Protein AF-A0A7Y5G9J7-F1 (afdb_monomer_lite)

Sequence (125 aa):
MKLLNETDIKNIREALRKWKKPEEVVKKYDDRYLAKQIEAWKKFVSMEWHTGMESKYAVDVTVRYWLQVVIESATTASMDKIKKTIDPYDEMFKSKMIPQQTTVYAAQTPLRGSEYFWETHTILH

Radius of gyration: 14.51 Å; chains: 1; bounding box: 33×27×39 Å

pLDDT: mean 84.4, std 12.44, range [47.22, 96.25]

Foldseek 3Di:
DALADPQLLVLLLVLVVVVVHDNVCSVPDHPVNLVVLLVLLQVVLPDDDDPPCVVVLQVNLVSVVSLQSSLVSGDPSSNVVSCVSNVVSVVSQVVQKDFDPDQPDPDDQRPVNDDDPSSGIDRYD

Structure (mmCIF, N/CA/C/O backbone):
data_AF-A0A7Y5G9J7-F1
#
_entry.id   AF-A0A7Y5G9J7-F1
#
loop_
_atom_site.group_PDB
_atom_site.id
_atom_site.type_symbol
_atom_site.label_atom_id
_atom_site.label_alt_id
_atom_site.label_comp_id
_atom_site.label_asym_id
_atom_site.label_entity_id
_atom_site.label_seq_id
_atom_site.pdbx_PDB_ins_code
_atom_site.Cartn_x
_atom_site.Cartn_y
_atom_site.Cartn_z
_atom_site.occupancy
_atom_site.B_iso_or_equiv
_atom_site.auth_seq_id
_atom_site.auth_comp_id
_atom_site.auth_asym_id
_atom_site.auth_atom_id
_atom_site.pdbx_PDB_model_num
ATOM 1 N N . MET A 1 1 ? -11.248 -11.957 5.416 1.00 69.88 1 MET A N 1
ATOM 2 C CA . MET A 1 1 ? -10.060 -11.696 6.255 1.00 69.88 1 MET A CA 1
ATOM 3 C C . MET A 1 1 ? -10.290 -10.379 6.980 1.00 69.88 1 MET A C 1
ATOM 5 O O . MET A 1 1 ? -10.659 -9.428 6.307 1.00 69.88 1 MET A O 1
ATOM 9 N N . LYS A 1 2 ? -10.169 -10.340 8.312 1.00 87.88 2 LYS A N 1
ATOM 10 C CA . LYS A 1 2 ? -10.312 -9.107 9.104 1.00 87.88 2 LYS A CA 1
ATOM 11 C C . LYS A 1 2 ? -8.917 -8.632 9.503 1.00 87.88 2 LYS A C 1
ATOM 13 O O . LYS A 1 2 ? -8.274 -9.270 10.336 1.00 87.88 2 LYS A O 1
ATOM 18 N N . LEU A 1 3 ? -8.438 -7.583 8.847 1.00 90.94 3 LEU A N 1
ATOM 19 C CA . LEU A 1 3 ? -7.118 -6.993 9.064 1.00 90.94 3 LEU A CA 1
ATOM 20 C C . LEU A 1 3 ? -7.190 -5.744 9.941 1.00 90.94 3 LEU A C 1
ATOM 22 O O . LEU A 1 3 ? -6.212 -5.442 10.615 1.00 90.94 3 LEU A O 1
ATOM 26 N N . LEU A 1 4 ? -8.335 -5.059 9.950 1.00 94.06 4 LEU A N 1
ATOM 27 C CA . LEU A 1 4 ? -8.538 -3.781 10.618 1.00 94.06 4 LEU A CA 1
ATOM 28 C C . LEU A 1 4 ? -9.490 -3.908 11.816 1.00 94.06 4 LEU A C 1
ATOM 30 O O . LEU A 1 4 ? -10.439 -4.701 11.835 1.00 94.06 4 LEU A O 1
ATOM 34 N N . ASN A 1 5 ? -9.236 -3.100 12.839 1.00 93.94 5 ASN A N 1
ATOM 35 C CA . ASN A 1 5 ? -10.181 -2.784 13.904 1.00 93.94 5 ASN A CA 1
ATOM 36 C C . ASN A 1 5 ? -10.824 -1.403 13.658 1.00 93.94 5 ASN A C 1
ATOM 38 O O . ASN A 1 5 ? -10.475 -0.689 12.717 1.00 93.94 5 ASN A O 1
ATOM 42 N N . GLU A 1 6 ? -11.793 -1.020 14.492 1.00 94.12 6 GLU A N 1
ATOM 43 C CA . GLU A 1 6 ? -12.523 0.247 14.326 1.00 94.12 6 GLU A CA 1
ATOM 44 C C . GLU A 1 6 ? -11.614 1.479 14.440 1.00 94.12 6 GLU A C 1
ATOM 46 O O . GLU A 1 6 ? -11.776 2.439 13.682 1.00 94.12 6 GLU A O 1
ATOM 51 N N . THR A 1 7 ? -10.619 1.430 15.330 1.00 95.25 7 THR A N 1
ATOM 52 C CA . THR A 1 7 ? -9.607 2.481 15.483 1.00 95.25 7 THR A CA 1
ATOM 53 C C . THR A 1 7 ? -8.775 2.630 14.213 1.00 95.25 7 THR A C 1
ATOM 55 O O . THR A 1 7 ? -8.577 3.751 13.749 1.00 95.25 7 THR A O 1
ATOM 58 N N . ASP A 1 8 ? -8.347 1.524 13.598 1.00 95.00 8 ASP A N 1
ATOM 59 C CA . ASP A 1 8 ? -7.611 1.560 12.332 1.00 95.00 8 ASP A CA 1
ATOM 60 C C . ASP A 1 8 ? -8.459 2.194 11.232 1.00 95.00 8 ASP A C 1
ATOM 62 O O . ASP A 1 8 ? -7.992 3.087 10.533 1.00 95.00 8 ASP A O 1
ATOM 66 N N . ILE A 1 9 ? -9.722 1.773 11.097 1.00 94.94 9 ILE A N 1
ATOM 67 C CA . ILE A 1 9 ? -10.637 2.319 10.085 1.00 94.94 9 ILE A CA 1
ATOM 68 C C . ILE A 1 9 ? -10.781 3.832 10.269 1.00 94.94 9 ILE A C 1
ATOM 70 O O . ILE A 1 9 ? -10.733 4.573 9.285 1.00 94.94 9 ILE A O 1
ATOM 74 N N . LYS A 1 10 ? -10.920 4.314 11.510 1.00 95.62 10 LYS A N 1
ATOM 75 C CA . LYS A 1 10 ? -10.971 5.752 11.797 1.00 95.62 10 LYS A CA 1
ATOM 76 C C . LYS A 1 10 ? -9.677 6.457 11.374 1.00 95.62 10 LYS A C 1
ATOM 78 O O . LYS A 1 10 ? -9.749 7.410 10.597 1.00 95.62 10 LYS A O 1
ATOM 83 N N . ASN A 1 11 ? -8.521 5.970 11.823 1.00 94.81 11 ASN A N 1
ATOM 84 C CA . ASN A 1 11 ? -7.219 6.576 11.530 1.00 94.81 11 ASN A CA 1
ATOM 85 C C . ASN A 1 11 ? -6.928 6.609 10.026 1.00 94.81 11 ASN A C 1
ATOM 87 O O . ASN A 1 11 ? -6.510 7.632 9.486 1.00 94.81 11 ASN A O 1
ATOM 91 N N . ILE A 1 12 ? -7.202 5.507 9.327 1.00 93.50 12 ILE A N 1
ATOM 92 C CA . ILE A 1 12 ? -7.013 5.400 7.881 1.00 93.50 12 ILE A CA 1
ATOM 93 C C . ILE A 1 12 ? -7.923 6.390 7.157 1.00 93.50 12 ILE A C 1
ATOM 95 O O . ILE A 1 12 ? -7.468 7.102 6.268 1.00 93.50 12 ILE A O 1
ATOM 99 N N . ARG A 1 13 ? -9.198 6.501 7.546 1.00 94.56 13 ARG A N 1
ATOM 100 C CA . ARG A 1 13 ? -10.110 7.486 6.945 1.00 94.56 13 ARG A CA 1
ATOM 101 C C . ARG A 1 13 ? -9.617 8.917 7.141 1.00 94.56 13 ARG A C 1
ATOM 103 O O . ARG A 1 13 ? -9.688 9.713 6.209 1.00 94.56 13 ARG A O 1
ATOM 110 N N . GLU A 1 14 ? -9.100 9.251 8.320 1.00 93.06 14 GLU A N 1
ATOM 111 C CA . GLU A 1 14 ? -8.487 10.559 8.574 1.00 93.06 14 GLU A CA 1
ATOM 112 C C . GLU A 1 14 ? -7.245 10.793 7.703 1.00 93.06 14 GLU A C 1
ATOM 114 O O . GLU A 1 14 ? -7.105 11.868 7.115 1.00 93.06 14 GLU A O 1
ATOM 119 N N . ALA A 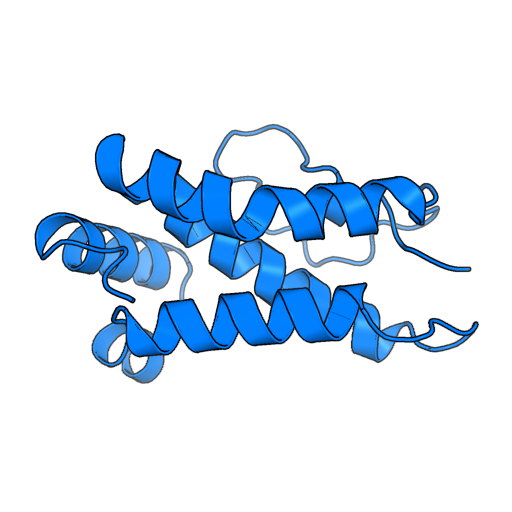1 15 ? -6.384 9.787 7.547 1.00 89.94 15 ALA A N 1
ATOM 120 C CA . ALA A 1 15 ? -5.217 9.864 6.673 1.00 89.94 15 ALA A CA 1
ATOM 121 C C . ALA A 1 15 ? -5.607 10.046 5.197 1.00 89.94 15 ALA A C 1
ATOM 123 O O . ALA A 1 15 ? -5.068 10.921 4.521 1.00 89.94 15 ALA A O 1
ATOM 124 N N . LEU A 1 16 ? -6.608 9.307 4.710 1.00 88.69 16 LEU A N 1
ATOM 125 C CA . LEU A 1 16 ? -7.127 9.447 3.345 1.00 88.69 16 LEU A CA 1
ATOM 126 C C . LEU A 1 16 ? -7.709 10.848 3.086 1.00 88.69 16 LEU A C 1
ATOM 128 O O . LEU A 1 16 ? -7.544 11.380 1.986 1.00 88.69 16 LEU A O 1
ATOM 132 N N . ARG A 1 17 ? -8.340 11.478 4.089 1.00 90.19 17 ARG A N 1
ATOM 133 C CA . ARG A 1 17 ? -8.794 12.879 3.988 1.00 90.19 17 ARG A CA 1
ATOM 134 C C . ARG A 1 17 ? -7.637 13.864 3.913 1.00 90.19 17 ARG A C 1
ATOM 136 O O . ARG A 1 17 ? -7.659 14.745 3.059 1.00 90.19 17 ARG A O 1
ATOM 143 N N . LYS A 1 18 ? -6.613 13.712 4.764 1.00 87.00 18 LYS A N 1
ATOM 144 C CA . LYS A 1 18 ? -5.383 14.530 4.695 1.00 87.00 18 LYS A CA 1
ATOM 145 C C . LYS A 1 18 ? -4.710 14.400 3.330 1.00 87.00 18 LYS A C 1
ATOM 147 O O . LYS A 1 18 ? -4.194 15.370 2.787 1.00 87.00 18 LYS A O 1
ATOM 152 N N . TRP A 1 19 ? -4.821 13.216 2.742 1.00 81.56 19 TRP A N 1
ATOM 153 C CA . TRP A 1 19 ? -4.353 12.899 1.404 1.00 81.56 19 TRP A CA 1
ATOM 154 C C . TRP A 1 19 ? -5.329 13.304 0.276 1.00 81.56 19 TRP A C 1
ATOM 156 O O . TRP A 1 19 ? -5.186 12.884 -0.872 1.00 81.56 19 TRP A O 1
ATOM 166 N N . LYS A 1 20 ? -6.325 14.145 0.594 1.00 85.94 20 LYS A N 1
ATOM 167 C CA . LYS A 1 20 ? -7.293 14.762 -0.330 1.00 85.94 20 LYS A CA 1
ATOM 168 C C . LYS A 1 20 ? -8.058 13.762 -1.205 1.00 85.94 20 LYS A C 1
ATOM 170 O O . LYS A 1 20 ? -8.408 14.070 -2.345 1.00 85.94 20 LYS A O 1
ATOM 175 N N . LYS A 1 21 ? -8.332 12.555 -0.699 1.00 84.12 21 LYS A N 1
ATOM 176 C CA . LYS A 1 21 ? -9.168 11.590 -1.423 1.00 84.12 21 LYS A CA 1
ATOM 177 C C . LYS A 1 21 ? -10.642 12.001 -1.427 1.00 84.12 21 LYS A C 1
ATOM 179 O O . LYS A 1 21 ? -11.094 12.628 -0.469 1.00 84.12 21 LYS A O 1
ATOM 184 N N . PRO A 1 22 ? -11.407 11.619 -2.471 1.00 89.88 22 PRO A N 1
ATOM 185 C CA . PRO A 1 22 ? -12.844 11.866 -2.508 1.00 89.88 22 PRO A CA 1
ATOM 186 C C . PRO A 1 22 ? -13.536 11.281 -1.274 1.00 89.88 22 PRO A C 1
ATOM 188 O O . PRO A 1 22 ? -13.291 10.129 -0.910 1.00 89.88 22 PRO A O 1
ATOM 191 N N . GLU A 1 23 ? -14.437 12.042 -0.651 1.00 91.88 23 GLU A N 1
ATOM 192 C CA . GLU A 1 23 ? -15.109 11.625 0.590 1.00 91.88 23 GLU A CA 1
ATOM 193 C C . GLU A 1 23 ? -15.915 10.324 0.410 1.00 91.88 23 GLU A C 1
ATOM 195 O O . GLU A 1 23 ? -16.071 9.547 1.348 1.00 91.88 23 GLU A O 1
ATOM 200 N N . GLU A 1 24 ? -16.374 10.027 -0.808 1.00 92.56 24 GLU A N 1
ATOM 201 C CA . GLU A 1 24 ? -17.013 8.749 -1.135 1.00 92.56 24 GLU A CA 1
ATOM 202 C C . GLU A 1 24 ? -16.081 7.548 -0.941 1.00 92.56 24 GLU A C 1
ATOM 204 O O . GLU A 1 24 ? -16.512 6.509 -0.441 1.00 92.56 24 GLU A O 1
ATOM 209 N N . VAL A 1 25 ? -14.807 7.694 -1.315 1.00 88.06 25 VAL A N 1
ATOM 210 C CA . VAL A 1 25 ? -13.773 6.672 -1.112 1.00 88.06 25 VAL A CA 1
ATOM 211 C C . VAL A 1 25 ? -13.479 6.540 0.377 1.00 88.06 25 VAL A C 1
ATOM 213 O O . VAL A 1 25 ? -13.451 5.429 0.899 1.00 88.06 25 VAL A O 1
ATOM 216 N N . VAL A 1 26 ? -13.334 7.670 1.075 1.00 92.00 26 VAL A N 1
ATOM 217 C CA . VAL A 1 26 ? -13.069 7.700 2.519 1.00 92.00 26 VAL A CA 1
ATOM 218 C C . VAL A 1 26 ? -14.176 6.979 3.292 1.00 92.00 26 VAL A C 1
ATOM 220 O O . VAL A 1 26 ? -13.900 6.073 4.075 1.00 92.00 26 VAL A O 1
ATOM 223 N N . LYS A 1 27 ? -15.446 7.326 3.058 1.00 93.75 27 LYS A N 1
ATOM 224 C CA . LYS A 1 27 ? -16.590 6.738 3.777 1.00 93.75 27 LYS A CA 1
ATOM 225 C C . LYS A 1 27 ? -16.739 5.238 3.543 1.00 93.75 27 LYS A C 1
ATOM 227 O O . LYS A 1 27 ? -17.149 4.524 4.453 1.00 93.75 27 LYS A O 1
ATOM 232 N N . LYS A 1 28 ? -16.409 4.769 2.338 1.00 92.75 28 LYS A N 1
ATOM 233 C CA . LYS A 1 28 ? -16.488 3.352 1.955 1.00 92.75 28 LYS A CA 1
ATOM 234 C C . LYS A 1 28 ? -15.267 2.543 2.389 1.00 92.75 28 LYS A C 1
ATOM 236 O O . LYS A 1 28 ? -15.274 1.330 2.211 1.00 92.75 28 LYS A O 1
ATOM 241 N N . TYR A 1 29 ? -14.231 3.183 2.933 1.00 92.44 29 TYR A N 1
ATOM 242 C CA . TYR A 1 29 ? -13.015 2.479 3.308 1.00 92.44 29 TYR A CA 1
ATOM 243 C C . TYR A 1 29 ? -13.255 1.573 4.524 1.00 92.44 29 TYR A C 1
ATOM 245 O O . TYR A 1 29 ? -13.680 2.049 5.583 1.00 92.44 29 TYR A O 1
ATOM 253 N N . ASP A 1 30 ? -12.988 0.281 4.352 1.00 94.00 30 ASP A N 1
ATOM 254 C CA . ASP A 1 30 ? -13.124 -0.801 5.329 1.00 94.00 30 ASP A CA 1
ATOM 255 C C . ASP A 1 30 ? -12.179 -1.976 4.968 1.00 94.00 30 ASP A C 1
ATOM 257 O O . ASP A 1 30 ? -11.380 -1.885 4.030 1.00 94.00 30 ASP A O 1
ATOM 261 N N . ASP A 1 31 ? -12.284 -3.105 5.680 1.00 93.31 31 ASP A N 1
ATOM 262 C CA . ASP A 1 31 ? -11.527 -4.332 5.377 1.00 93.31 31 ASP A CA 1
ATOM 263 C C . ASP A 1 31 ? -11.742 -4.856 3.947 1.00 93.31 31 ASP A C 1
ATOM 265 O O . ASP A 1 31 ? -10.837 -5.449 3.359 1.00 93.31 31 ASP A O 1
ATOM 269 N N . ARG A 1 32 ? -12.932 -4.662 3.362 1.00 93.69 32 ARG A N 1
ATOM 270 C CA . ARG A 1 32 ? -13.226 -5.118 1.995 1.00 93.69 32 ARG A CA 1
ATOM 271 C C . ARG A 1 32 ? -12.492 -4.250 0.985 1.00 93.69 32 ARG A C 1
ATOM 273 O O . ARG A 1 32 ? -11.985 -4.774 -0.005 1.00 93.69 32 ARG A O 1
ATOM 280 N N . TYR A 1 33 ? -12.434 -2.942 1.223 1.00 93.12 33 TYR A N 1
ATOM 281 C CA . TYR A 1 33 ? -11.672 -2.023 0.386 1.00 93.12 33 TYR A CA 1
ATOM 282 C C . TYR A 1 33 ? -10.173 -2.336 0.448 1.00 93.12 33 TYR A C 1
ATOM 284 O O . TYR A 1 33 ? -9.538 -2.463 -0.598 1.00 93.12 33 TYR A O 1
ATOM 292 N N . LEU A 1 34 ? -9.639 -2.568 1.651 1.00 94.12 34 LEU A N 1
ATOM 293 C CA . LEU A 1 34 ? -8.254 -3.002 1.839 1.00 94.12 34 LEU A CA 1
ATOM 294 C C . LEU A 1 34 ? -7.965 -4.317 1.100 1.00 94.12 34 LEU A C 1
ATOM 296 O O . LEU A 1 34 ? -6.991 -4.412 0.359 1.00 94.12 34 LEU A O 1
ATOM 300 N N . ALA A 1 35 ? -8.835 -5.322 1.238 1.00 94.00 35 ALA A N 1
ATOM 301 C CA . ALA A 1 35 ? -8.664 -6.599 0.547 1.00 94.00 35 ALA A CA 1
ATOM 302 C C . ALA A 1 35 ? -8.610 -6.430 -0.982 1.00 94.00 35 ALA A C 1
ATOM 304 O O . ALA A 1 35 ? -7.781 -7.055 -1.636 1.00 94.00 35 ALA A O 1
ATOM 305 N N . LYS A 1 36 ? -9.434 -5.541 -1.557 1.00 93.44 36 LYS A N 1
ATOM 306 C CA . LYS A 1 36 ? -9.392 -5.236 -2.998 1.00 93.44 36 LYS A CA 1
ATOM 307 C C . LYS A 1 36 ? -8.060 -4.626 -3.430 1.00 93.44 36 LYS A C 1
ATOM 309 O O . LYS A 1 36 ? -7.584 -4.940 -4.514 1.00 93.44 36 LYS A O 1
ATOM 314 N N . GLN A 1 37 ? -7.464 -3.770 -2.605 1.00 93.12 37 GLN A N 1
ATOM 315 C CA . GLN A 1 37 ? -6.164 -3.164 -2.900 1.00 93.12 37 GLN A CA 1
ATOM 316 C C . GLN A 1 37 ? -5.026 -4.176 -2.808 1.00 93.12 37 GLN A C 1
ATOM 318 O O . GLN A 1 37 ? -4.155 -4.185 -3.671 1.00 93.12 37 GLN A O 1
ATOM 323 N N . ILE A 1 38 ? -5.056 -5.053 -1.801 1.00 95.12 38 ILE A N 1
ATOM 324 C CA . ILE A 1 38 ? -4.086 -6.147 -1.676 1.00 95.12 38 ILE A CA 1
ATOM 325 C C . ILE A 1 38 ? -4.176 -7.065 -2.900 1.00 95.12 38 ILE A C 1
ATOM 327 O O . ILE A 1 38 ? -3.151 -7.384 -3.495 1.00 95.12 38 ILE A O 1
ATOM 331 N N . GLU A 1 39 ? -5.385 -7.441 -3.326 1.00 94.75 39 GLU A N 1
ATOM 332 C CA . GLU A 1 39 ? -5.565 -8.268 -4.525 1.00 94.75 39 GLU A CA 1
ATOM 333 C C . GLU A 1 39 ? -5.140 -7.546 -5.809 1.00 94.75 39 GLU A C 1
ATOM 335 O O . GLU A 1 39 ? -4.558 -8.173 -6.692 1.00 94.75 39 GLU A O 1
ATOM 340 N N . ALA A 1 40 ? -5.377 -6.236 -5.923 1.00 92.56 40 ALA A N 1
ATOM 341 C CA . ALA A 1 40 ? -4.891 -5.450 -7.055 1.00 92.56 40 ALA A CA 1
ATOM 342 C C . ALA A 1 40 ? -3.354 -5.418 -7.103 1.00 92.56 40 ALA A C 1
ATOM 344 O O . ALA A 1 40 ? -2.781 -5.694 -8.156 1.00 92.56 40 ALA A O 1
ATOM 345 N N . TRP A 1 41 ? -2.690 -5.187 -5.963 1.00 93.00 41 TRP A N 1
ATOM 346 C CA . TRP A 1 41 ? -1.228 -5.229 -5.868 1.00 93.00 41 TRP A CA 1
ATOM 347 C C . TRP A 1 41 ? -0.676 -6.607 -6.230 1.00 93.00 41 TRP A C 1
ATOM 349 O O . TRP A 1 41 ? 0.167 -6.737 -7.113 1.00 93.00 41 TRP A O 1
ATOM 359 N N . LYS A 1 42 ? -1.224 -7.662 -5.623 1.00 93.81 42 LYS A N 1
ATOM 360 C CA . LYS A 1 42 ? -0.886 -9.048 -5.951 1.00 93.81 42 LYS A CA 1
ATOM 361 C C . LYS A 1 42 ? -1.021 -9.322 -7.444 1.00 93.81 42 LYS A C 1
ATOM 363 O O . LYS A 1 42 ? -0.104 -9.885 -8.040 1.00 93.81 42 LYS A O 1
ATOM 368 N N . LYS A 1 43 ? -2.159 -8.956 -8.044 1.00 91.50 43 LYS A N 1
ATOM 369 C CA . LYS A 1 43 ? -2.429 -9.190 -9.464 1.00 91.50 43 LYS A CA 1
ATOM 370 C C . LYS A 1 43 ? -1.360 -8.525 -10.318 1.00 91.50 43 LYS A C 1
ATOM 372 O O . LYS A 1 43 ? -0.783 -9.198 -11.159 1.00 91.50 43 LYS A O 1
ATOM 377 N N . PHE A 1 44 ? -1.071 -7.258 -10.059 1.00 88.62 44 PHE A N 1
ATOM 378 C CA . PHE A 1 44 ? -0.048 -6.509 -10.773 1.00 88.62 44 PHE A CA 1
ATOM 379 C C . PHE A 1 44 ? 1.329 -7.180 -10.715 1.00 88.62 44 PHE A C 1
ATOM 381 O O . PHE A 1 44 ? 1.903 -7.499 -11.752 1.00 88.62 44 PHE A O 1
ATOM 388 N N . VAL A 1 45 ? 1.838 -7.489 -9.520 1.00 89.31 45 VAL A N 1
ATOM 389 C CA . VAL A 1 45 ? 3.177 -8.092 -9.384 1.00 89.31 45 VAL A CA 1
ATOM 390 C C . VAL A 1 45 ? 3.238 -9.511 -9.986 1.00 89.31 45 VAL A C 1
ATOM 392 O O . VAL A 1 45 ? 4.292 -9.963 -10.447 1.00 89.31 45 VAL A O 1
ATOM 395 N N . SER A 1 46 ? 2.101 -10.215 -10.012 1.00 88.75 46 SER A N 1
ATOM 396 C CA . SER A 1 46 ? 1.980 -11.566 -10.583 1.00 88.75 46 SER A CA 1
A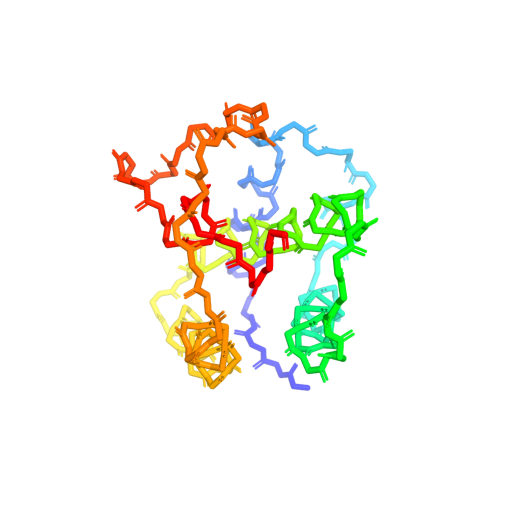TOM 397 C C . SER A 1 46 ? 1.803 -11.584 -12.101 1.00 88.75 46 SER A C 1
ATOM 399 O O . SER A 1 46 ? 1.897 -12.653 -12.695 1.00 88.75 46 SER A O 1
ATOM 401 N N . MET A 1 47 ? 1.493 -10.450 -12.733 1.00 86.06 47 MET A N 1
ATOM 402 C CA . MET A 1 47 ? 1.373 -10.390 -14.189 1.00 86.06 47 MET A CA 1
ATOM 403 C C . MET A 1 47 ? 2.726 -10.659 -14.855 1.00 86.06 47 MET A C 1
ATOM 405 O O . MET A 1 47 ? 3.774 -10.525 -14.227 1.00 86.06 47 MET A O 1
ATOM 409 N N . GLU A 1 48 ? 2.686 -11.032 -16.133 1.00 81.69 48 GLU A N 1
ATOM 410 C CA . GLU A 1 48 ? 3.856 -11.005 -17.009 1.00 81.69 48 GLU A CA 1
ATOM 411 C C . GLU A 1 48 ? 4.044 -9.578 -17.513 1.00 81.69 48 GLU A C 1
ATOM 413 O O . GLU A 1 48 ? 3.148 -8.990 -18.130 1.00 81.69 48 GLU A O 1
ATOM 418 N N . TRP A 1 49 ? 5.201 -8.999 -17.227 1.00 76.00 49 TRP A N 1
ATOM 419 C CA . TRP A 1 49 ? 5.496 -7.619 -17.576 1.00 76.00 49 TRP A CA 1
ATOM 420 C C . TRP A 1 49 ? 6.161 -7.620 -18.947 1.00 76.00 49 TRP A C 1
ATOM 422 O O . TRP A 1 49 ? 6.901 -8.539 -19.280 1.00 76.00 49 TRP A O 1
ATOM 432 N N . HIS A 1 50 ? 5.876 -6.609 -19.762 1.00 74.25 50 HIS A N 1
ATOM 433 C CA . HIS A 1 50 ? 6.486 -6.423 -21.074 1.00 74.25 50 HIS A CA 1
ATOM 434 C C . HIS A 1 50 ? 6.780 -4.930 -21.259 1.00 74.25 50 HIS A C 1
ATOM 436 O O . HIS A 1 50 ? 6.087 -4.086 -20.675 1.00 74.25 50 HIS A O 1
ATOM 442 N N . THR A 1 51 ? 7.787 -4.609 -22.068 1.00 66.50 51 THR A N 1
ATOM 443 C CA . THR A 1 51 ? 8.153 -3.236 -22.436 1.00 66.50 51 THR A CA 1
ATOM 444 C C . THR A 1 51 ? 6.937 -2.481 -23.000 1.00 66.50 51 THR A C 1
ATOM 446 O O . THR A 1 51 ? 6.143 -3.049 -23.752 1.00 66.50 51 THR A O 1
ATOM 449 N N . GLY A 1 52 ? 6.748 -1.215 -22.604 1.00 61.75 52 GLY A N 1
ATOM 450 C CA . GLY A 1 52 ? 5.609 -0.380 -23.028 1.00 61.75 52 GLY A CA 1
ATOM 451 C C . GLY A 1 52 ? 4.356 -0.422 -22.133 1.00 61.75 52 GLY A C 1
ATOM 452 O O . GLY A 1 52 ? 3.318 0.117 -22.511 1.00 61.75 52 GLY A O 1
ATOM 453 N N . MET A 1 53 ? 4.414 -1.026 -20.936 1.00 67.00 53 MET A N 1
ATOM 454 C CA . MET A 1 53 ? 3.312 -1.012 -19.947 1.00 67.00 53 MET A CA 1
ATOM 455 C C . MET A 1 53 ? 3.379 0.142 -18.922 1.00 67.00 53 MET A C 1
ATOM 457 O O . MET A 1 53 ? 2.814 0.048 -17.832 1.00 67.00 53 MET A O 1
ATOM 461 N N . GLU A 1 54 ? 4.009 1.259 -19.281 1.00 66.88 54 GLU A N 1
ATOM 462 C CA . GLU A 1 54 ? 4.270 2.423 -18.412 1.00 66.88 54 GLU A CA 1
ATOM 463 C C . GLU A 1 54 ? 2.996 3.005 -17.769 1.00 66.88 54 GLU A C 1
ATOM 465 O O . GLU A 1 54 ? 2.974 3.340 -16.585 1.00 66.88 54 GLU A O 1
ATOM 470 N N . SER A 1 55 ? 1.885 3.068 -18.510 1.00 61.00 55 SER A N 1
ATOM 471 C CA . SER A 1 55 ? 0.617 3.582 -17.976 1.00 61.00 55 SER A CA 1
ATOM 472 C C . SER A 1 55 ? -0.029 2.645 -16.950 1.00 61.00 55 SER A C 1
ATOM 474 O O . SER A 1 55 ? -0.721 3.109 -16.043 1.00 61.00 55 SER A O 1
ATOM 476 N N . LYS A 1 56 ? 0.185 1.326 -17.075 1.00 67.62 56 LYS A N 1
ATOM 477 C CA . LYS A 1 56 ? -0.292 0.338 -16.093 1.00 67.62 56 LYS A CA 1
ATOM 478 C C . LYS A 1 56 ? 0.550 0.412 -14.830 1.00 67.62 56 LYS A C 1
ATOM 480 O O . LYS A 1 56 ? -0.003 0.497 -13.741 1.00 67.62 56 LYS A O 1
ATOM 485 N N . TYR A 1 57 ? 1.865 0.533 -15.005 1.00 74.56 57 TYR A N 1
ATOM 486 C CA . TYR A 1 57 ? 2.802 0.760 -13.915 1.00 74.56 57 TYR A CA 1
ATOM 487 C C . TYR A 1 57 ? 2.349 1.915 -13.005 1.00 74.56 57 TYR A C 1
ATOM 489 O O . TYR A 1 57 ? 2.235 1.729 -11.796 1.00 74.56 57 TYR A O 1
ATOM 497 N N . ALA A 1 58 ? 1.946 3.056 -13.574 1.00 71.69 58 ALA A N 1
ATOM 498 C CA . ALA A 1 58 ? 1.519 4.203 -12.772 1.00 71.69 58 ALA A CA 1
ATOM 499 C C . ALA A 1 58 ? 0.227 4.014 -11.972 1.00 71.69 58 ALA A C 1
ATOM 501 O O . ALA A 1 58 ? 0.127 4.430 -10.809 1.00 71.69 58 ALA A O 1
ATOM 502 N N . VAL A 1 59 ? -0.768 3.369 -12.576 1.00 69.38 59 VAL A N 1
ATOM 503 C CA . VAL A 1 59 ? -2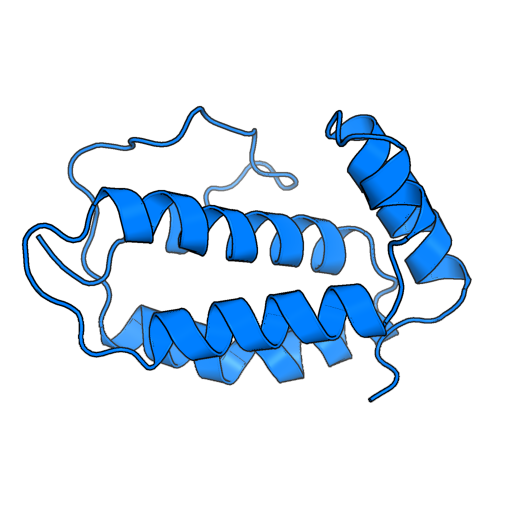.033 3.059 -11.900 1.00 69.38 59 VAL A CA 1
ATOM 504 C C . VAL A 1 59 ? -1.811 2.029 -10.792 1.00 69.38 59 VAL A C 1
ATOM 506 O O . VAL A 1 59 ? -2.367 2.164 -9.701 1.00 69.38 59 VAL A O 1
ATOM 509 N N . ASP A 1 60 ? -0.964 1.037 -11.035 1.00 79.19 60 ASP A N 1
ATOM 510 C CA . ASP A 1 60 ? -0.750 -0.071 -10.113 1.00 79.19 60 ASP A CA 1
ATOM 511 C C . ASP A 1 60 ? 0.216 0.286 -8.966 1.00 79.19 60 ASP A C 1
ATOM 513 O O . ASP A 1 60 ? -0.029 -0.076 -7.814 1.00 79.19 60 ASP A O 1
ATOM 517 N N . VAL A 1 61 ? 1.242 1.110 -9.207 1.00 82.31 61 VAL A N 1
ATOM 518 C CA . VAL A 1 61 ? 2.078 1.699 -8.140 1.00 82.31 61 VAL A CA 1
ATOM 519 C C . VAL A 1 61 ? 1.251 2.607 -7.241 1.00 82.31 61 VAL A C 1
ATOM 521 O O . VAL A 1 61 ? 1.426 2.605 -6.020 1.00 82.31 61 VAL A O 1
ATOM 524 N N . THR A 1 62 ? 0.273 3.322 -7.808 1.00 82.19 62 THR A N 1
ATOM 525 C CA . THR A 1 62 ? -0.690 4.079 -7.004 1.00 82.19 62 THR A CA 1
ATOM 526 C C . THR A 1 62 ? -1.408 3.163 -6.011 1.00 82.19 62 THR A C 1
ATOM 528 O O . THR A 1 62 ? -1.609 3.565 -4.870 1.00 82.19 62 THR A O 1
ATOM 531 N N . VAL A 1 63 ? -1.741 1.915 -6.358 1.00 88.56 63 VAL A N 1
ATOM 532 C CA . VAL A 1 63 ? -2.322 0.969 -5.386 1.00 88.56 63 VAL A CA 1
ATOM 533 C C . VAL A 1 63 ? -1.370 0.729 -4.212 1.00 88.56 63 VAL A C 1
ATOM 535 O O . VAL A 1 63 ? -1.808 0.772 -3.058 1.00 88.56 63 VAL A O 1
ATOM 538 N N . ARG A 1 64 ? -0.069 0.550 -4.470 1.00 90.12 64 ARG A N 1
ATOM 539 C CA . ARG A 1 64 ? 0.921 0.335 -3.405 1.00 90.12 64 ARG A CA 1
ATOM 540 C C . ARG A 1 64 ? 1.118 1.561 -2.515 1.00 90.12 64 ARG A C 1
ATOM 542 O O . ARG A 1 64 ? 1.282 1.394 -1.304 1.00 90.12 64 ARG A O 1
ATOM 549 N N . TYR A 1 65 ? 1.003 2.769 -3.068 1.00 87.31 65 TYR A N 1
ATOM 550 C CA . TYR A 1 65 ? 0.935 4.005 -2.282 1.00 87.31 65 TYR A CA 1
ATOM 551 C C . TYR A 1 65 ? -0.248 4.012 -1.313 1.00 87.31 65 TYR A C 1
ATOM 553 O O . TYR A 1 65 ? -0.083 4.352 -0.142 1.00 87.31 65 TYR A O 1
ATOM 561 N N . TRP A 1 66 ? -1.443 3.601 -1.756 1.00 87.00 66 TRP A N 1
ATOM 562 C CA . TRP A 1 66 ? -2.597 3.542 -0.849 1.00 87.00 66 TRP A CA 1
ATOM 563 C C . TRP A 1 66 ? -2.356 2.519 0.258 1.00 87.00 66 TRP A C 1
ATOM 565 O O . TRP A 1 66 ? -2.647 2.804 1.417 1.00 87.00 66 TRP A O 1
ATOM 575 N N . LEU A 1 67 ? -1.801 1.352 -0.081 1.00 91.31 67 LEU A N 1
ATOM 576 C CA . LEU A 1 67 ? -1.437 0.344 0.915 1.00 91.31 67 LEU A CA 1
ATOM 577 C C . LEU A 1 67 ? -0.427 0.902 1.926 1.00 91.31 67 LEU A C 1
ATOM 579 O O . LEU A 1 67 ? -0.559 0.629 3.115 1.00 91.31 67 LEU A O 1
ATOM 583 N N . GLN A 1 68 ? 0.512 1.751 1.497 1.00 91.62 68 GLN A N 1
ATOM 584 C CA . GLN A 1 68 ? 1.453 2.403 2.407 1.00 91.62 68 GLN A CA 1
ATOM 585 C C . GLN A 1 68 ? 0.757 3.361 3.381 1.00 91.62 68 GLN A C 1
ATOM 587 O O . GLN A 1 68 ? 0.995 3.276 4.584 1.00 91.62 68 GLN A O 1
ATOM 592 N N . VAL A 1 69 ? -0.154 4.213 2.891 1.00 89.06 69 VAL A N 1
ATOM 593 C CA . VAL A 1 69 ? -0.968 5.105 3.743 1.00 89.06 69 VAL A CA 1
ATOM 594 C C . VAL A 1 69 ? -1.700 4.301 4.815 1.00 89.06 69 VAL A C 1
ATOM 596 O O . VAL A 1 69 ? -1.757 4.697 5.979 1.00 89.06 69 VAL A O 1
ATOM 599 N N . VAL A 1 70 ? -2.236 3.148 4.428 1.00 90.62 70 VAL A N 1
ATOM 600 C CA . VAL A 1 70 ? -2.992 2.265 5.312 1.00 90.62 70 VAL A CA 1
ATOM 601 C C . VAL A 1 70 ? -2.098 1.626 6.369 1.00 90.62 70 VAL A C 1
ATOM 603 O O . VAL A 1 70 ? -2.432 1.685 7.549 1.00 90.62 70 VAL A O 1
ATOM 606 N N . ILE A 1 71 ? -0.959 1.059 5.962 1.00 92.56 71 ILE A N 1
ATOM 607 C CA . ILE A 1 71 ? 0.034 0.448 6.858 1.00 92.56 71 ILE A CA 1
ATOM 608 C C . ILE A 1 71 ? 0.485 1.453 7.916 1.00 92.56 71 ILE A C 1
ATOM 610 O O . ILE A 1 71 ? 0.564 1.115 9.093 1.00 92.56 71 ILE A O 1
ATOM 614 N N . GLU A 1 72 ? 0.773 2.686 7.509 1.00 91.69 72 GLU A N 1
ATOM 615 C CA . GLU A 1 72 ? 1.316 3.696 8.414 1.00 91.69 72 GLU A CA 1
ATOM 616 C C . GLU A 1 72 ? 0.278 4.360 9.316 1.00 91.69 72 GLU A C 1
ATOM 618 O O . GLU A 1 72 ? 0.646 4.915 10.350 1.00 91.69 72 GLU A O 1
ATOM 623 N N . SER A 1 73 ? -1.001 4.285 8.946 1.00 92.31 73 SER A N 1
ATOM 624 C CA . SER A 1 73 ? -2.110 4.835 9.737 1.00 92.31 73 SER A CA 1
ATOM 625 C C . SER A 1 73 ? -2.770 3.794 10.647 1.00 92.31 73 SER A C 1
ATOM 627 O O . SER A 1 73 ? -3.565 4.146 11.520 1.00 92.31 73 SER A O 1
ATOM 629 N N . ALA A 1 74 ? -2.468 2.511 10.444 1.00 93.25 74 ALA A N 1
ATOM 630 C CA . ALA A 1 74 ? -2.955 1.424 11.278 1.00 93.25 74 ALA A CA 1
ATOM 631 C C . ALA A 1 74 ? -2.212 1.365 12.625 1.00 93.25 74 ALA A C 1
ATOM 633 O O . ALA A 1 74 ? -1.049 1.746 12.754 1.00 93.25 74 ALA A O 1
ATOM 634 N N . THR A 1 75 ? -2.885 0.833 13.641 1.00 94.38 75 THR A N 1
ATOM 635 C CA . THR A 1 75 ? -2.265 0.404 14.899 1.00 94.38 75 THR A CA 1
ATOM 636 C C . THR A 1 75 ? -1.189 -0.647 14.636 1.00 94.38 75 THR A C 1
ATOM 638 O O . THR A 1 75 ? -1.279 -1.400 13.667 1.00 94.38 75 THR A O 1
ATOM 641 N N . THR A 1 76 ? -0.200 -0.765 15.527 1.00 93.31 76 THR A N 1
ATOM 642 C CA . THR A 1 76 ? 0.916 -1.717 15.376 1.00 93.31 76 THR A CA 1
ATOM 643 C C . THR A 1 76 ? 0.440 -3.143 15.081 1.00 93.31 76 THR A C 1
ATOM 645 O O . THR A 1 76 ? 0.913 -3.773 14.143 1.00 93.31 76 THR A O 1
ATOM 648 N N . ALA A 1 77 ? -0.577 -3.622 15.805 1.00 93.31 77 ALA A N 1
ATOM 649 C CA . ALA A 1 77 ? -1.105 -4.973 15.624 1.00 93.31 77 ALA A CA 1
ATOM 650 C C . ALA A 1 77 ? -1.717 -5.210 14.230 1.00 93.31 77 ALA A C 1
ATOM 652 O O . ALA A 1 77 ? -1.605 -6.307 13.682 1.00 93.31 77 ALA A O 1
ATOM 653 N N . SER A 1 78 ? -2.390 -4.210 13.660 1.00 95.25 78 SER A N 1
ATOM 654 C CA . SER A 1 78 ? -2.984 -4.309 12.323 1.00 95.25 78 SER A CA 1
ATOM 655 C C . SER A 1 78 ? -1.949 -4.050 11.235 1.00 95.25 78 SER A C 1
ATOM 657 O O . SER A 1 78 ? -1.931 -4.770 10.241 1.00 95.25 78 SER A O 1
ATOM 659 N N . MET A 1 79 ? -1.024 -3.113 11.457 1.00 94.75 79 MET A N 1
ATOM 660 C CA . MET A 1 79 ? 0.148 -2.892 10.611 1.00 94.75 79 MET A CA 1
ATOM 661 C C . MET A 1 79 ? 0.905 -4.204 10.377 1.00 94.75 79 MET A C 1
ATOM 663 O O . MET A 1 79 ? 1.159 -4.552 9.226 1.00 94.75 79 MET A O 1
ATOM 667 N N . ASP A 1 80 ? 1.204 -4.963 11.433 1.00 95.06 80 ASP A N 1
ATOM 668 C CA . ASP A 1 80 ? 1.945 -6.224 11.321 1.00 95.06 80 ASP A CA 1
ATOM 669 C C . ASP A 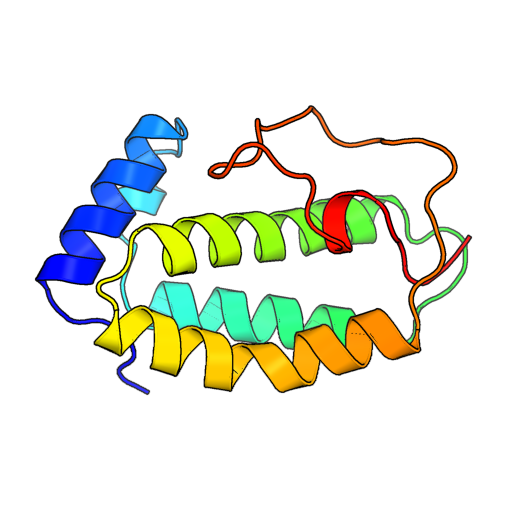1 80 ? 1.182 -7.277 10.506 1.00 95.06 80 ASP A C 1
ATOM 671 O O . ASP A 1 80 ? 1.765 -7.975 9.676 1.00 95.06 80 ASP A O 1
ATOM 675 N N . LYS A 1 81 ? -0.144 -7.363 10.675 1.00 95.06 81 LYS A N 1
ATOM 676 C CA . LYS A 1 81 ? -0.992 -8.264 9.874 1.00 95.06 81 LYS A CA 1
ATOM 677 C C . LYS A 1 81 ? -1.006 -7.874 8.400 1.00 95.06 81 LYS A C 1
ATOM 679 O O . LYS A 1 81 ? -0.935 -8.746 7.532 1.00 95.06 81 LYS A O 1
ATOM 684 N N . ILE A 1 82 ? -1.121 -6.578 8.118 1.00 94.81 82 ILE A N 1
ATOM 685 C CA . ILE A 1 82 ? -1.163 -6.047 6.754 1.00 94.81 82 ILE A CA 1
ATOM 686 C C . ILE A 1 82 ? 0.185 -6.280 6.073 1.00 94.81 82 ILE A C 1
ATOM 688 O O . ILE A 1 82 ? 0.206 -6.835 4.978 1.00 94.81 82 ILE A O 1
ATOM 692 N N . LYS A 1 83 ? 1.297 -5.954 6.744 1.00 94.44 83 LYS A N 1
ATOM 693 C CA . LYS A 1 83 ? 2.656 -6.221 6.251 1.00 94.44 83 LYS A CA 1
ATOM 694 C C . LYS A 1 83 ? 2.858 -7.696 5.957 1.00 94.44 83 LYS A C 1
ATOM 696 O O . LYS A 1 83 ? 3.081 -8.039 4.808 1.00 94.44 83 LYS A O 1
ATOM 701 N N . LYS A 1 84 ? 2.578 -8.582 6.917 1.00 95.94 84 LYS A N 1
ATOM 702 C CA . LYS A 1 84 ? 2.676 -10.037 6.709 1.00 95.94 84 LYS A CA 1
ATOM 703 C C . LYS A 1 84 ? 1.877 -10.533 5.495 1.00 95.94 84 LYS A C 1
ATOM 705 O O . LYS A 1 84 ? 2.245 -11.528 4.878 1.00 95.94 84 LYS A O 1
ATOM 710 N N . THR A 1 85 ? 0.771 -9.867 5.167 1.00 96.00 85 THR A N 1
ATOM 711 C CA . THR A 1 85 ? -0.050 -10.200 3.995 1.00 96.00 85 THR A CA 1
ATOM 712 C C . THR A 1 85 ? 0.566 -9.698 2.686 1.00 96.00 85 THR A C 1
ATOM 714 O O . THR A 1 85 ? 0.418 -10.353 1.658 1.00 96.00 85 THR A O 1
ATOM 717 N N . ILE A 1 86 ? 1.222 -8.537 2.705 1.00 94.88 86 ILE A N 1
ATOM 718 C CA . ILE A 1 86 ? 1.759 -7.857 1.518 1.00 94.88 86 ILE A CA 1
ATOM 719 C C . ILE A 1 86 ? 3.207 -8.266 1.224 1.00 94.88 86 ILE A C 1
ATOM 721 O O . ILE A 1 86 ? 3.580 -8.321 0.055 1.00 94.88 86 ILE A O 1
ATOM 725 N N . ASP A 1 87 ? 3.989 -8.610 2.250 1.00 95.38 87 ASP A N 1
ATOM 726 C CA . ASP A 1 87 ? 5.420 -8.915 2.161 1.00 95.38 87 ASP A CA 1
ATOM 727 C C . ASP A 1 87 ? 5.758 -9.922 1.047 1.00 95.38 87 ASP A C 1
ATOM 729 O O . ASP A 1 87 ? 6.673 -9.639 0.278 1.00 95.38 87 ASP A O 1
ATOM 733 N N . PRO A 1 88 ? 5.022 -11.037 0.840 1.00 96.25 88 PRO A N 1
ATOM 734 C CA . PRO A 1 88 ? 5.334 -11.956 -0.258 1.00 96.25 88 PRO A CA 1
ATOM 735 C C . PRO A 1 88 ? 5.252 -11.307 -1.648 1.00 96.25 88 PRO A C 1
ATOM 737 O O . PRO A 1 88 ? 6.003 -11.666 -2.552 1.00 96.25 88 PRO A O 1
ATOM 740 N N . TYR A 1 89 ? 4.342 -10.348 -1.833 1.00 94.19 89 TYR A N 1
ATOM 741 C CA . TYR A 1 89 ? 4.184 -9.624 -3.094 1.00 94.19 89 TYR A CA 1
ATOM 742 C C . TYR A 1 89 ? 5.228 -8.519 -3.235 1.00 94.19 89 TYR A C 1
ATOM 744 O O . TYR A 1 89 ? 5.737 -8.304 -4.331 1.00 94.19 89 TYR A O 1
ATOM 752 N N . ASP A 1 90 ? 5.593 -7.862 -2.134 1.00 94.31 90 ASP A N 1
ATOM 753 C CA . ASP A 1 90 ? 6.701 -6.908 -2.116 1.00 94.31 90 ASP A CA 1
ATOM 754 C C . ASP A 1 90 ? 8.030 -7.608 -2.451 1.00 94.31 90 ASP A C 1
ATOM 756 O O . ASP A 1 90 ? 8.794 -7.100 -3.267 1.00 94.31 90 ASP A O 1
ATOM 760 N N . GLU A 1 91 ? 8.285 -8.806 -1.916 1.00 94.19 91 GLU A N 1
ATOM 761 C CA . GLU A 1 91 ? 9.461 -9.614 -2.273 1.00 94.19 91 GLU A CA 1
ATOM 762 C C . GLU A 1 91 ? 9.431 -10.071 -3.735 1.00 94.19 91 GLU A C 1
ATOM 764 O O . GLU A 1 91 ? 10.444 -10.003 -4.434 1.00 94.19 91 GLU A O 1
ATOM 769 N N . MET A 1 92 ? 8.263 -10.464 -4.248 1.00 92.00 92 MET A N 1
ATOM 770 C CA . MET A 1 92 ? 8.124 -10.793 -5.665 1.00 92.00 92 MET A CA 1
ATOM 771 C C . MET A 1 92 ? 8.412 -9.578 -6.557 1.00 92.00 92 MET A C 1
ATOM 773 O O . MET A 1 92 ? 9.086 -9.729 -7.574 1.00 92.00 92 MET A O 1
ATOM 777 N N . PHE A 1 93 ? 7.972 -8.378 -6.171 1.00 91.00 93 PHE A N 1
ATOM 778 C CA . PHE A 1 93 ? 8.311 -7.151 -6.891 1.00 91.00 93 PHE A CA 1
ATOM 779 C C . PHE A 1 93 ? 9.822 -6.925 -6.861 1.00 91.00 93 PHE A C 1
ATOM 781 O O . PHE A 1 93 ? 10.434 -6.781 -7.915 1.00 91.00 93 PHE A O 1
ATOM 788 N N . LYS A 1 94 ? 10.442 -6.985 -5.675 1.00 91.06 94 LYS A N 1
ATOM 789 C CA . LYS A 1 94 ? 11.892 -6.805 -5.504 1.00 91.06 94 LYS A CA 1
ATOM 790 C C . LYS A 1 94 ? 12.721 -7.781 -6.330 1.00 91.06 94 LYS A C 1
ATOM 792 O O . LYS A 1 94 ? 13.757 -7.392 -6.851 1.00 91.06 94 LYS A O 1
ATOM 797 N N . SER A 1 95 ? 12.260 -9.021 -6.486 1.00 90.50 95 SER A N 1
ATOM 798 C CA . SER A 1 95 ? 12.961 -10.028 -7.292 1.00 90.50 95 SER A CA 1
ATOM 799 C C . SER A 1 95 ? 12.988 -9.715 -8.792 1.00 90.50 95 SER A C 1
ATOM 801 O O . SER A 1 95 ? 13.834 -10.245 -9.507 1.00 90.50 95 SER A O 1
ATOM 803 N N . LYS A 1 96 ? 12.069 -8.866 -9.268 1.00 86.19 96 LYS A N 1
ATOM 804 C CA . LYS A 1 96 ? 11.926 -8.513 -10.685 1.00 86.19 96 LYS A CA 1
ATOM 805 C C . LYS A 1 96 ? 12.281 -7.049 -10.974 1.00 86.19 96 LYS A C 1
ATOM 807 O O . LYS A 1 96 ? 12.362 -6.670 -12.136 1.00 86.19 96 LYS A O 1
ATOM 812 N N . MET A 1 97 ? 12.433 -6.218 -9.943 1.00 86.81 97 MET A N 1
ATOM 813 C CA . MET A 1 97 ? 12.567 -4.773 -10.105 1.00 86.81 97 MET A CA 1
ATOM 814 C C . MET A 1 97 ? 13.963 -4.343 -10.578 1.00 86.81 97 MET A C 1
ATOM 816 O O . MET A 1 97 ? 14.978 -4.922 -10.203 1.00 86.81 97 MET A O 1
ATOM 820 N N . ILE A 1 98 ? 14.002 -3.257 -11.339 1.00 84.44 98 ILE A N 1
ATOM 821 C CA . ILE A 1 98 ? 15.166 -2.509 -11.799 1.00 84.44 98 ILE A CA 1
ATOM 822 C C . ILE A 1 98 ? 15.003 -1.028 -11.406 1.00 84.44 98 ILE A C 1
ATOM 824 O O . ILE A 1 98 ? 13.870 -0.549 -11.307 1.00 84.44 98 ILE A O 1
ATOM 828 N N . PRO A 1 99 ? 16.090 -0.272 -11.183 1.00 84.00 99 PRO A N 1
ATOM 829 C CA . PRO A 1 99 ? 15.999 1.162 -10.900 1.00 84.00 99 PRO A CA 1
ATOM 830 C C . PRO A 1 99 ? 15.302 1.936 -12.031 1.00 84.00 99 PRO A C 1
ATOM 832 O O . PRO A 1 99 ? 15.570 1.695 -13.208 1.00 84.00 99 PRO A O 1
ATOM 835 N N . GLN A 1 100 ? 14.430 2.887 -11.688 1.00 74.88 100 GLN A N 1
ATOM 836 C CA . GLN A 1 100 ? 13.832 3.808 -12.659 1.00 74.88 100 GLN A CA 1
ATOM 837 C C . GLN A 1 100 ? 14.804 4.946 -12.978 1.00 74.88 100 GLN A C 1
ATOM 839 O O . GLN A 1 100 ? 15.322 5.597 -12.073 1.00 74.88 100 GLN A O 1
ATOM 844 N N . GLN A 1 101 ? 15.022 5.224 -14.268 1.00 64.94 101 GLN A N 1
ATOM 845 C CA . GLN A 1 101 ? 15.854 6.360 -14.694 1.00 64.94 101 GLN A CA 1
ATOM 846 C C . GLN A 1 101 ? 15.136 7.708 -14.555 1.00 64.94 101 GLN A C 1
ATOM 848 O O . GLN A 1 101 ? 15.783 8.751 -14.480 1.00 64.94 101 GLN A O 1
ATOM 853 N N . THR A 1 102 ? 13.802 7.709 -14.545 1.00 58.12 102 THR A N 1
ATOM 854 C CA . THR A 1 102 ? 12.988 8.924 -14.464 1.00 58.12 102 THR A CA 1
ATOM 855 C C . THR A 1 102 ? 11.921 8.730 -13.401 1.00 58.12 102 THR A C 1
ATOM 857 O O . THR A 1 102 ? 11.065 7.860 -13.533 1.00 58.12 102 THR A O 1
ATOM 860 N N . THR A 1 103 ? 11.960 9.539 -12.344 1.00 51.75 103 THR A N 1
ATOM 861 C CA . THR A 1 103 ? 10.959 9.524 -11.273 1.00 51.75 103 THR A CA 1
ATOM 862 C C . THR A 1 103 ? 9.653 10.129 -11.797 1.00 51.75 103 THR A C 1
ATOM 864 O O . THR A 1 103 ? 9.346 11.295 -11.555 1.00 51.75 103 THR A O 1
ATOM 867 N N . VAL A 1 104 ? 8.883 9.376 -12.586 1.00 52.47 104 VAL A N 1
ATOM 868 C CA . VAL A 1 104 ? 7.589 9.838 -13.114 1.00 52.47 104 VAL A CA 1
ATOM 869 C C . VAL A 1 104 ? 6.492 9.507 -12.116 1.00 52.47 104 VAL A C 1
ATOM 871 O O . VAL A 1 104 ? 5.584 8.737 -12.398 1.00 52.47 1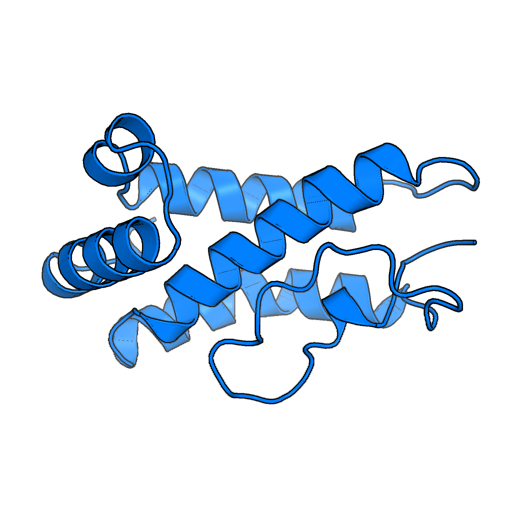04 VAL A O 1
ATOM 874 N N . TYR A 1 105 ? 6.551 10.111 -10.935 1.00 53.72 105 TYR A N 1
ATOM 875 C CA . TYR A 1 105 ? 5.381 10.185 -10.073 1.00 53.72 105 TYR A CA 1
ATOM 876 C C . TYR A 1 105 ? 5.279 11.588 -9.522 1.00 53.72 105 TYR A C 1
ATOM 878 O O . TYR A 1 105 ? 6.243 12.119 -8.978 1.00 53.72 105 TYR A O 1
ATOM 886 N N . ALA A 1 106 ? 4.105 12.200 -9.701 1.00 49.38 106 ALA A N 1
ATOM 887 C CA . ALA A 1 106 ? 3.749 13.446 -9.044 1.00 49.38 106 ALA A CA 1
ATOM 888 C C . ALA A 1 106 ? 3.944 13.229 -7.541 1.00 49.38 106 ALA A C 1
ATOM 890 O O . ALA A 1 106 ? 3.115 12.581 -6.903 1.00 49.38 106 ALA A O 1
ATOM 891 N N . ALA A 1 107 ? 5.098 13.686 -7.051 1.00 47.22 107 ALA A N 1
ATOM 892 C CA . ALA A 1 107 ? 5.684 13.323 -5.778 1.00 47.22 107 ALA A CA 1
ATOM 893 C C . ALA A 1 107 ? 4.667 13.544 -4.671 1.00 47.22 107 ALA A C 1
ATOM 895 O O . ALA A 1 107 ? 4.400 14.666 -4.236 1.00 47.22 107 ALA A O 1
ATOM 896 N N . GLN A 1 108 ? 4.062 12.457 -4.226 1.00 60.19 108 GLN A N 1
ATOM 897 C CA . GLN A 1 108 ? 3.381 12.493 -2.962 1.00 60.19 108 GLN A CA 1
ATOM 898 C C . GLN A 1 108 ? 4.448 12.243 -1.932 1.00 60.19 108 GLN A C 1
ATOM 900 O O . GLN A 1 108 ? 5.103 11.208 -1.961 1.00 60.19 108 GLN A O 1
ATOM 905 N N . THR A 1 109 ? 4.664 13.247 -1.091 1.00 58.88 109 THR A N 1
ATOM 906 C CA . THR A 1 109 ? 5.697 13.217 -0.068 1.00 58.88 109 THR A CA 1
ATOM 907 C C . THR A 1 109 ? 5.621 11.890 0.685 1.00 58.88 109 THR A C 1
ATOM 909 O O . THR A 1 109 ? 4.545 11.573 1.210 1.00 58.88 109 THR A O 1
ATOM 912 N N . PRO A 1 110 ? 6.724 11.120 0.740 1.00 60.91 110 PRO A N 1
ATOM 913 C CA . PRO A 1 110 ? 6.761 9.905 1.526 1.00 60.91 110 PRO A CA 1
ATOM 914 C C . PRO A 1 110 ? 6.320 10.223 2.948 1.00 60.91 110 PRO A C 1
ATOM 916 O O . PRO A 1 110 ? 6.817 11.166 3.568 1.00 60.91 110 PRO A O 1
ATOM 919 N N . LEU A 1 111 ? 5.371 9.453 3.471 1.00 70.38 111 LEU A N 1
ATOM 920 C CA . LEU A 1 111 ? 4.762 9.735 4.772 1.00 70.38 111 LEU A CA 1
ATOM 921 C C . LEU A 1 111 ? 5.788 9.692 5.919 1.00 70.38 111 LEU A C 1
ATOM 923 O O . LEU A 1 111 ? 5.611 10.373 6.929 1.00 70.38 111 LEU A O 1
ATOM 927 N N . ARG A 1 112 ? 6.889 8.948 5.739 1.00 71.00 112 ARG A N 1
ATOM 928 C CA . ARG A 1 112 ? 8.023 8.850 6.677 1.00 71.00 112 ARG A CA 1
ATOM 929 C C . ARG A 1 112 ? 9.296 9.567 6.224 1.00 71.00 112 ARG A C 1
ATOM 931 O O . ARG A 1 112 ? 10.339 9.384 6.841 1.00 71.00 112 ARG A O 1
ATOM 938 N N . GLY A 1 113 ? 9.228 10.385 5.173 1.00 68.06 113 GLY A N 1
ATOM 939 C CA . GLY A 1 113 ? 10.353 11.207 4.714 1.00 68.06 113 GLY A CA 1
ATOM 940 C C . GLY A 1 113 ? 11.488 10.463 3.995 1.00 68.06 113 GLY A C 1
ATOM 941 O O . GLY A 1 113 ? 12.453 11.109 3.601 1.00 68.06 113 GLY A O 1
ATOM 942 N N . SER A 1 114 ? 11.383 9.147 3.794 1.00 71.44 114 SER A N 1
ATOM 943 C CA . SER A 1 114 ? 12.304 8.355 2.967 1.00 71.44 114 SER A CA 1
ATOM 944 C C . SER A 1 114 ? 11.563 7.756 1.781 1.00 71.44 114 SER A C 1
ATOM 946 O O . SER A 1 114 ? 10.440 7.283 1.961 1.00 71.44 114 SER A O 1
ATOM 948 N N . GLU A 1 115 ? 12.206 7.712 0.619 1.00 79.25 115 GLU A N 1
ATOM 949 C CA . GLU A 1 115 ? 11.641 7.049 -0.554 1.00 79.25 115 GLU A CA 1
ATOM 950 C C . GLU A 1 115 ? 11.468 5.540 -0.308 1.00 79.25 115 GLU A C 1
ATOM 952 O O . GLU A 1 115 ? 12.308 4.889 0.323 1.00 79.25 115 GLU A O 1
ATOM 957 N N . TYR A 1 116 ? 10.373 4.971 -0.803 1.00 85.44 116 TYR A N 1
ATOM 958 C CA . TYR A 1 116 ? 10.117 3.534 -0.778 1.00 85.44 116 TYR A CA 1
ATOM 959 C C . TYR A 1 116 ? 10.598 2.876 -2.079 1.00 85.44 116 TYR A C 1
ATOM 961 O O . TYR A 1 116 ? 10.644 3.503 -3.136 1.00 85.44 116 TYR A O 1
ATOM 969 N N . PHE A 1 117 ? 10.922 1.578 -2.040 1.00 85.44 117 PHE A N 1
ATOM 970 C CA . PHE A 1 117 ? 11.519 0.897 -3.199 1.00 85.44 117 PHE A CA 1
ATOM 971 C C . PHE A 1 117 ? 10.633 0.940 -4.459 1.00 85.44 117 PHE A C 1
ATOM 973 O O . PHE A 1 117 ? 11.150 1.108 -5.556 1.00 85.44 117 PHE A O 1
ATOM 980 N N . TRP A 1 118 ? 9.305 0.856 -4.323 1.00 84.81 118 TRP A N 1
ATOM 981 C CA . TRP A 1 118 ? 8.368 0.930 -5.457 1.00 84.81 118 TRP A CA 1
ATOM 982 C C . TRP A 1 118 ? 8.242 2.338 -6.062 1.00 84.81 118 TRP A C 1
ATOM 984 O O . TRP A 1 118 ? 7.651 2.493 -7.125 1.00 84.81 118 TRP A O 1
ATOM 994 N N . GLU A 1 119 ? 8.769 3.374 -5.403 1.00 81.44 119 GLU A N 1
ATOM 995 C CA . GLU A 1 119 ? 8.812 4.737 -5.953 1.00 81.44 119 GLU A CA 1
ATOM 996 C C . GLU A 1 119 ? 9.995 4.910 -6.911 1.00 81.44 119 GLU A C 1
ATOM 998 O O . GLU A 1 119 ? 9.908 5.651 -7.886 1.00 81.44 119 GLU A O 1
ATOM 1003 N N . THR A 1 120 ? 11.086 4.189 -6.649 1.00 82.38 120 THR A N 1
ATOM 1004 C CA . THR A 1 120 ? 12.382 4.348 -7.322 1.00 82.38 120 THR A CA 1
ATOM 1005 C C . THR A 1 120 ? 12.752 3.178 -8.232 1.00 82.38 120 THR A C 1
ATOM 1007 O O . THR A 1 120 ? 13.750 3.245 -8.944 1.00 82.38 120 THR A O 1
ATOM 1010 N N . HIS A 1 121 ? 11.958 2.106 -8.245 1.00 85.00 121 HIS A N 1
ATOM 1011 C CA . HIS A 1 121 ? 12.201 0.905 -9.049 1.00 85.00 121 HIS A CA 1
ATOM 1012 C C . HIS A 1 121 ? 10.959 0.532 -9.845 1.00 85.00 121 HIS A C 1
ATOM 1014 O O . HIS A 1 121 ? 9.867 0.774 -9.366 1.00 85.00 121 HIS A O 1
ATOM 1020 N N . THR A 1 122 ? 11.107 -0.046 -11.033 1.00 81.19 122 THR A N 1
ATOM 1021 C CA . THR A 1 122 ? 10.046 -0.598 -11.903 1.00 81.19 122 THR A CA 1
ATOM 1022 C C . THR A 1 122 ? 10.402 -2.044 -12.246 1.00 81.19 122 THR A C 1
ATOM 1024 O O . THR A 1 122 ? 11.530 -2.431 -12.005 1.00 81.19 122 THR A O 1
ATOM 1027 N N . ILE A 1 123 ? 9.517 -2.876 -12.796 1.00 73.94 123 ILE A N 1
ATOM 1028 C CA . ILE A 1 123 ? 9.884 -4.265 -13.159 1.00 73.94 123 ILE A CA 1
ATOM 1029 C C . ILE A 1 123 ? 10.460 -4.376 -14.581 1.00 73.94 123 ILE A C 1
ATOM 1031 O O . ILE A 1 123 ? 11.156 -5.341 -14.871 1.00 73.94 123 ILE A O 1
ATOM 1035 N N . LEU A 1 124 ? 10.245 -3.391 -15.463 1.00 66.38 124 LEU A N 1
ATOM 1036 C CA . LEU A 1 124 ? 10.795 -3.397 -16.826 1.00 66.38 124 LEU A CA 1
ATOM 1037 C C . LEU A 1 124 ? 11.064 -1.996 -17.368 1.00 66.38 124 LEU A C 1
ATOM 1039 O O . LEU A 1 124 ? 10.391 -1.041 -16.974 1.00 66.38 124 LEU A O 1
ATOM 1043 N N . HIS A 1 125 ? 11.997 -1.932 -18.320 1.00 56.44 125 HIS A N 1
ATOM 1044 C CA . HIS A 1 125 ? 12.225 -0.804 -1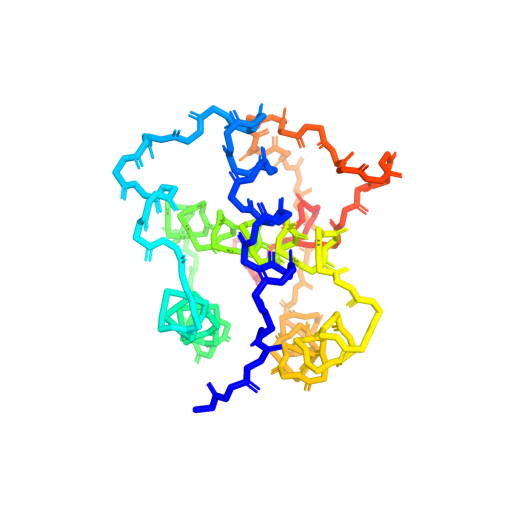9.216 1.00 56.44 125 HIS A CA 1
ATOM 1045 C C . HIS A 1 125 ? 12.071 -1.236 -20.676 1.00 56.44 125 HIS A C 1
ATOM 1047 O O . HIS A 1 125 ? 12.287 -2.434 -20.985 1.00 56.44 125 HIS A O 1
#

Secondary structure (DSSP, 8-state):
-----HHHHHHHHHHHHHTT--HHHHHH-SHHHHHHHHHHHHHHHHSPP-TT-HHHHHHHHHHHHHHHHHHHHS-HHHHHHHHHHHHHHHHHHHHH-EE-SS--S--PPPTTSS--HHHHEES--